Protein AF-A0A256ZPX6-F1 (afdb_monomer)

Radius of gyration: 13.84 Å; Cα contacts (8 Å, |Δi|>4): 263; chains: 1; bounding box: 34×43×26 Å

pLDDT: mean 91.49, std 14.19, range [44.59, 98.75]

Sequence (119 aa):
MKICVTAVAGSLDAQVDPRFGRCQYFVIVDPETMRFEAIPNVSASALSGAGIQAAQMVVDKGVDVVITGQVGPNSYQVLSSAGIKIVTGAFGTVREAVEAYKQQQLEEVKRRLKELREG

Nearest PDB structures (foldseek):
  2wfb-assembly1_A  TM=9.747E-01  e=1.517E-12  Megalodesulfovibrio gigas
  1rdu-assembly1_A  TM=8.323E-01  e=8.247E-11  Thermotoga maritima
  2yx6-assembly3_D-3  TM=8.385E-01  e=3.464E-09  Pyrococcus horikoshii OT3
  2yx6-assembly1_A-2  TM=8.428E-01  e=5.903E-08  Pyrococcus horikoshii OT3
  1eo1-assembly1_A  TM=8.311E-01  e=1.655E-07  Methanothermobacter thermautotrophicus

Structure (mmCIF, N/CA/C/O backbone):
data_AF-A0A256ZPX6-F1
#
_entry.id   AF-A0A256ZPX6-F1
#
loop_
_atom_site.group_PDB
_atom_site.id
_atom_site.type_symbol
_atom_site.label_atom_id
_atom_site.label_alt_id
_atom_site.label_comp_id
_atom_site.label_asym_id
_atom_site.label_entity_id
_atom_site.label_seq_id
_atom_site.pdbx_PDB_ins_code
_atom_site.Cartn_x
_atom_site.Cartn_y
_atom_site.Cartn_z
_atom_site.occupancy
_atom_site.B_iso_or_equiv
_atom_site.auth_seq_id
_atom_site.auth_comp_id
_atom_site.auth_asym_id
_atom_site.auth_atom_id
_atom_site.pdbx_PDB_model_num
ATOM 1 N N . MET A 1 1 ? -14.793 0.584 -1.465 1.00 93.06 1 MET A N 1
ATOM 2 C CA . MET A 1 1 ? -13.431 1.088 -1.191 1.00 93.06 1 MET A CA 1
ATOM 3 C C . MET A 1 1 ? -12.461 -0.083 -1.242 1.00 93.06 1 MET A C 1
ATOM 5 O O . MET A 1 1 ? -12.825 -1.151 -0.767 1.00 93.06 1 MET A O 1
ATOM 9 N N . LYS A 1 2 ? -11.264 0.097 -1.798 1.00 97.81 2 LYS A N 1
ATOM 10 C CA . LYS A 1 2 ? -10.189 -0.900 -1.865 1.00 97.81 2 LYS A CA 1
ATOM 11 C C . LYS A 1 2 ? -8.923 -0.357 -1.211 1.00 97.81 2 LYS A C 1
ATOM 13 O O . LYS A 1 2 ? -8.429 0.701 -1.604 1.00 97.81 2 LYS A O 1
ATOM 18 N N . ILE A 1 3 ? -8.388 -1.102 -0.248 1.00 98.50 3 ILE A N 1
ATOM 19 C CA . ILE A 1 3 ? -7.140 -0.772 0.446 1.00 98.50 3 ILE A CA 1
ATOM 20 C C . ILE A 1 3 ? -6.057 -1.747 0.003 1.00 98.50 3 ILE A C 1
ATOM 22 O O . ILE A 1 3 ? -6.205 -2.948 0.177 1.00 98.50 3 ILE A O 1
ATOM 26 N N . CYS A 1 4 ? -4.957 -1.244 -0.540 1.00 98.69 4 CYS A N 1
ATOM 27 C CA . CYS A 1 4 ? -3.771 -2.031 -0.842 1.00 98.69 4 CYS A CA 1
ATOM 28 C C . CYS A 1 4 ? -2.763 -1.919 0.299 1.00 98.69 4 CYS A C 1
ATOM 30 O O . CYS A 1 4 ? -2.336 -0.816 0.634 1.00 98.69 4 CYS A O 1
ATOM 32 N N . VAL A 1 5 ? -2.320 -3.052 0.836 1.00 98.75 5 VAL A N 1
ATOM 33 C CA . VAL A 1 5 ? -1.258 -3.114 1.843 1.00 98.75 5 VAL A CA 1
ATOM 34 C C . VAL A 1 5 ? -0.045 -3.837 1.271 1.00 98.75 5 VAL A C 1
ATOM 36 O O . VAL A 1 5 ? -0.174 -4.892 0.646 1.00 98.75 5 VAL A O 1
ATOM 39 N N . THR A 1 6 ? 1.145 -3.269 1.454 1.00 98.75 6 THR A N 1
ATOM 40 C CA . THR A 1 6 ? 2.400 -3.946 1.104 1.00 98.75 6 THR A CA 1
ATOM 41 C C . THR A 1 6 ? 2.667 -5.063 2.098 1.00 98.75 6 THR A C 1
ATOM 43 O O . THR A 1 6 ? 2.574 -4.847 3.300 1.00 98.75 6 THR A O 1
ATOM 46 N N . ALA A 1 7 ? 3.027 -6.254 1.629 1.00 98.62 7 ALA A N 1
ATOM 47 C CA . ALA A 1 7 ? 3.204 -7.411 2.500 1.00 98.62 7 ALA A CA 1
ATOM 48 C C . ALA A 1 7 ? 4.401 -8.272 2.097 1.00 98.62 7 ALA A C 1
ATOM 50 O O . ALA A 1 7 ? 4.802 -8.326 0.929 1.00 98.62 7 ALA A O 1
ATOM 51 N N . VAL A 1 8 ? 4.956 -8.978 3.080 1.00 98.31 8 VAL A N 1
ATOM 52 C CA . VAL A 1 8 ? 6.025 -9.964 2.856 1.00 98.31 8 VAL A CA 1
ATOM 53 C C . VAL A 1 8 ? 5.494 -11.303 2.330 1.00 98.31 8 VAL A C 1
ATOM 55 O O . VAL A 1 8 ? 6.262 -12.087 1.787 1.00 98.31 8 VAL A O 1
ATOM 58 N N . ALA A 1 9 ? 4.190 -11.562 2.464 1.00 98.38 9 ALA A N 1
ATOM 59 C CA . ALA A 1 9 ? 3.505 -12.754 1.968 1.00 98.38 9 ALA A CA 1
ATOM 60 C C . ALA A 1 9 ? 2.047 -12.432 1.592 1.00 98.38 9 ALA A C 1
ATOM 62 O O . ALA A 1 9 ? 1.499 -11.412 2.002 1.00 98.38 9 ALA A O 1
ATOM 63 N N . GLY A 1 10 ? 1.411 -13.305 0.809 1.00 98.00 10 GLY A N 1
ATOM 64 C CA . GLY A 1 10 ? 0.053 -13.114 0.295 1.00 98.00 10 GLY A CA 1
ATOM 65 C C . GLY A 1 10 ? -1.068 -13.484 1.272 1.00 98.00 10 GLY A C 1
ATOM 66 O O . GLY A 1 10 ? -1.922 -14.294 0.922 1.00 98.00 10 GLY A O 1
ATOM 67 N N . SER A 1 11 ? -1.071 -12.937 2.491 1.00 98.25 11 SER A N 1
ATOM 68 C CA . SER A 1 11 ? -2.128 -13.189 3.484 1.00 98.25 11 SER A CA 1
ATOM 69 C C . SER A 1 11 ? -2.426 -11.966 4.355 1.00 98.25 11 SER A C 1
ATOM 71 O O . SER A 1 11 ? -1.627 -11.036 4.436 1.00 98.25 11 SER A O 1
ATOM 73 N N . LEU A 1 12 ? -3.577 -11.977 5.035 1.00 98.19 12 LEU A N 1
ATOM 74 C CA . LEU A 1 12 ? -3.950 -10.928 5.994 1.00 98.19 12 LEU A CA 1
ATOM 75 C C . LEU A 1 12 ? -3.079 -10.923 7.259 1.00 98.19 12 LEU A C 1
ATOM 77 O O . LEU A 1 12 ? -2.932 -9.883 7.893 1.00 98.19 12 LEU A O 1
ATOM 81 N N . ASP A 1 13 ? -2.492 -12.066 7.606 1.00 98.38 13 ASP A N 1
ATOM 82 C CA . ASP A 1 13 ? -1.633 -12.219 8.787 1.00 98.38 13 ASP A CA 1
ATOM 83 C C . ASP A 1 13 ? -0.147 -12.003 8.442 1.00 98.38 13 ASP A C 1
ATOM 85 O O . ASP A 1 13 ? 0.729 -12.062 9.307 1.00 98.38 13 ASP A O 1
ATOM 89 N N . ALA A 1 14 ? 0.159 -11.748 7.165 1.00 98.50 14 ALA A N 1
ATOM 90 C CA . ALA A 1 14 ? 1.496 -11.393 6.727 1.00 98.50 14 ALA A CA 1
ATOM 91 C C . ALA A 1 14 ? 1.893 -10.024 7.281 1.00 98.50 14 ALA A C 1
ATOM 93 O O . ALA A 1 14 ? 1.080 -9.101 7.349 1.00 98.50 14 ALA A O 1
ATOM 94 N N . GLN A 1 15 ? 3.171 -9.889 7.627 1.00 98.62 15 GLN A N 1
ATOM 95 C CA . GLN A 1 15 ? 3.730 -8.612 8.055 1.00 98.62 15 GLN A CA 1
ATOM 96 C C . GLN A 1 15 ? 3.742 -7.605 6.902 1.00 98.62 15 GLN A C 1
ATOM 98 O O . GLN A 1 15 ? 4.013 -7.967 5.748 1.00 98.62 15 GLN A O 1
ATOM 103 N N . VAL A 1 16 ? 3.498 -6.338 7.235 1.00 98.62 16 VAL A N 1
ATOM 104 C CA . VAL A 1 16 ? 3.633 -5.215 6.309 1.00 98.62 16 VAL A CA 1
ATOM 105 C C . VAL A 1 16 ? 5.078 -5.149 5.808 1.00 98.62 16 VAL A C 1
ATOM 107 O O . VAL A 1 16 ? 6.018 -5.129 6.604 1.00 98.62 16 VAL A O 1
ATOM 110 N N . ASP A 1 17 ? 5.279 -5.108 4.487 1.00 98.19 17 ASP A N 1
ATOM 111 C CA . ASP A 1 17 ? 6.620 -4.873 3.936 1.00 98.19 17 ASP A CA 1
ATOM 112 C C . ASP A 1 17 ? 6.928 -3.370 4.009 1.00 98.19 17 ASP A C 1
ATOM 114 O O . ASP A 1 17 ? 6.132 -2.556 3.520 1.00 98.19 17 ASP A O 1
ATOM 118 N N . PRO A 1 18 ? 8.084 -2.970 4.567 1.00 96.81 18 PRO A N 1
ATOM 119 C CA . PRO A 1 18 ? 8.431 -1.564 4.692 1.00 96.81 18 PRO A CA 1
ATOM 120 C C . PRO A 1 18 ? 8.674 -0.860 3.350 1.00 96.81 18 PRO A C 1
ATOM 122 O O . PRO A 1 18 ? 8.748 0.366 3.320 1.00 96.81 18 PRO A O 1
ATOM 125 N N . ARG A 1 19 ? 8.827 -1.584 2.235 1.00 97.00 19 ARG A N 1
ATOM 126 C CA . ARG A 1 19 ? 9.209 -1.015 0.935 1.00 97.00 19 ARG A CA 1
ATOM 127 C C . ARG A 1 19 ? 8.066 -1.148 -0.060 1.00 97.00 19 ARG A C 1
ATOM 129 O O . ARG A 1 19 ? 7.833 -2.232 -0.572 1.00 97.00 19 ARG A O 1
ATOM 136 N N . PHE A 1 20 ? 7.442 -0.040 -0.459 1.00 98.00 20 PHE A N 1
ATOM 137 C CA . PHE A 1 20 ? 6.371 -0.088 -1.463 1.00 98.00 20 PHE A CA 1
ATOM 138 C C . PHE A 1 20 ? 6.804 -0.699 -2.805 1.00 98.00 20 PHE A C 1
ATOM 140 O O . PHE A 1 20 ? 6.281 -1.719 -3.235 1.00 98.00 20 PHE A O 1
ATOM 147 N N . GLY A 1 21 ? 7.795 -0.102 -3.472 1.00 96.69 21 GLY A N 1
ATOM 148 C CA . GLY A 1 21 ? 8.149 -0.501 -4.841 1.00 96.69 21 GLY A CA 1
ATOM 149 C C . GLY A 1 21 ? 8.787 -1.888 -4.960 1.00 96.69 21 GLY A C 1
ATOM 150 O O . GLY A 1 21 ? 8.909 -2.412 -6.062 1.00 96.69 21 GLY A O 1
ATOM 151 N N . ARG A 1 22 ? 9.229 -2.470 -3.842 1.00 96.75 22 ARG A N 1
ATOM 15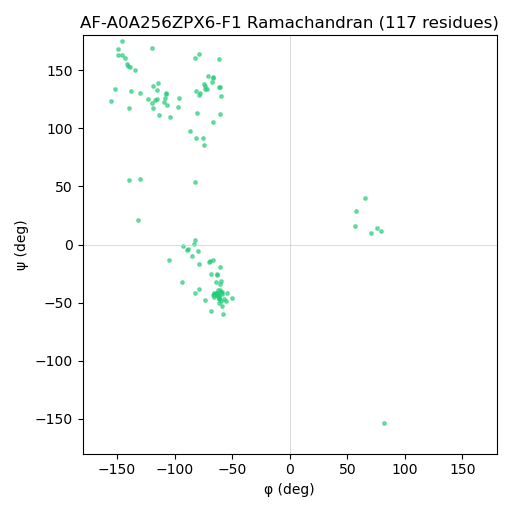2 C CA . ARG A 1 22 ? 9.934 -3.759 -3.792 1.00 96.75 22 ARG A CA 1
ATOM 153 C C . ARG A 1 22 ? 9.355 -4.703 -2.736 1.00 96.75 22 ARG A C 1
ATOM 155 O O . ARG A 1 22 ? 10.062 -5.610 -2.301 1.00 96.75 22 ARG A O 1
ATOM 162 N N . CYS A 1 23 ? 8.107 -4.491 -2.315 1.00 97.88 23 CYS A N 1
ATOM 163 C CA . CYS A 1 23 ? 7.422 -5.470 -1.481 1.00 97.88 23 CYS A CA 1
ATOM 164 C C . CYS A 1 23 ? 7.296 -6.787 -2.244 1.00 97.88 23 CYS A C 1
ATOM 166 O O . CYS A 1 23 ? 7.382 -6.801 -3.473 1.00 97.88 23 CYS A O 1
ATOM 168 N N . GLN A 1 24 ? 7.086 -7.886 -1.528 1.00 97.75 24 GLN A N 1
ATOM 169 C CA . GLN A 1 24 ? 6.869 -9.181 -2.171 1.00 97.75 24 GLN A CA 1
ATOM 170 C C . GLN A 1 24 ? 5.441 -9.311 -2.702 1.00 97.75 24 GLN A C 1
ATOM 172 O O . GLN A 1 24 ? 5.235 -9.846 -3.790 1.00 97.75 24 GLN A O 1
ATOM 177 N N . TYR A 1 25 ? 4.468 -8.793 -1.951 1.00 98.62 25 TYR A N 1
ATOM 178 C CA . TYR A 1 25 ? 3.052 -8.860 -2.281 1.00 98.62 25 TYR A CA 1
ATOM 179 C C . TYR A 1 25 ? 2.358 -7.517 -2.080 1.00 98.62 25 TYR A C 1
ATOM 181 O O . TYR A 1 25 ? 2.703 -6.728 -1.196 1.00 98.62 25 TYR A O 1
ATOM 189 N N . PHE A 1 26 ? 1.324 -7.308 -2.884 1.00 98.75 26 PHE A N 1
ATOM 190 C CA . PHE A 1 26 ? 0.267 -6.345 -2.631 1.00 98.75 26 PHE A CA 1
ATOM 191 C C . PHE A 1 26 ? -0.984 -7.113 -2.222 1.00 98.75 26 PHE A C 1
ATOM 193 O O . PHE A 1 26 ? -1.471 -7.954 -2.979 1.00 98.75 26 PHE A O 1
ATOM 200 N N . VAL A 1 27 ? -1.489 -6.848 -1.022 1.00 98.75 27 VAL A N 1
ATOM 201 C CA . VAL A 1 27 ? -2.729 -7.443 -0.523 1.00 98.75 27 VAL A CA 1
ATOM 202 C C . VAL A 1 27 ? -3.818 -6.383 -0.614 1.00 98.75 27 VAL A C 1
ATOM 204 O O . VAL A 1 27 ? -3.774 -5.386 0.104 1.00 98.75 27 VAL A O 1
ATOM 207 N N . ILE A 1 28 ? -4.763 -6.567 -1.535 1.00 98.75 28 ILE A N 1
ATOM 208 C CA . ILE A 1 28 ? -5.870 -5.635 -1.763 1.00 98.75 28 ILE A CA 1
ATOM 209 C C . ILE A 1 28 ? -7.082 -6.147 -0.999 1.00 98.75 28 ILE A C 1
ATOM 211 O O . ILE A 1 28 ? -7.568 -7.242 -1.270 1.00 98.75 28 ILE A O 1
ATOM 215 N N . VAL A 1 29 ? -7.554 -5.352 -0.047 1.00 98.62 29 VAL A N 1
ATOM 216 C CA . VAL A 1 29 ? -8.560 -5.717 0.946 1.00 98.62 29 VAL A CA 1
ATOM 217 C C . VAL A 1 29 ? -9.784 -4.819 0.799 1.00 98.62 29 VAL A C 1
ATOM 219 O O . VAL A 1 29 ? -9.670 -3.597 0.660 1.00 98.62 29 VAL A O 1
ATOM 222 N N . ASP A 1 30 ? -10.962 -5.431 0.867 1.00 97.69 30 ASP A N 1
ATOM 223 C CA . ASP A 1 30 ? -12.208 -4.742 1.183 1.00 97.69 30 ASP A CA 1
ATOM 224 C C . ASP A 1 30 ? -12.288 -4.551 2.713 1.00 97.69 30 ASP A C 1
ATOM 226 O O . ASP A 1 30 ? -12.407 -5.535 3.446 1.00 97.69 30 ASP A O 1
ATOM 230 N N . PRO A 1 31 ? -12.221 -3.312 3.227 1.00 95.62 31 PRO A N 1
ATOM 231 C CA . PRO A 1 31 ? -12.177 -3.042 4.663 1.00 95.62 31 PRO A CA 1
ATOM 232 C C . PRO A 1 31 ? -13.495 -3.329 5.397 1.00 95.62 31 PRO A C 1
ATOM 234 O O . PRO A 1 31 ? -13.502 -3.392 6.630 1.00 95.62 31 PRO A O 1
ATOM 237 N N . GLU A 1 32 ? -14.614 -3.480 4.688 1.00 95.12 32 GLU A N 1
ATOM 238 C CA . GLU A 1 32 ? -15.904 -3.814 5.298 1.00 95.12 32 GLU A CA 1
ATOM 239 C C . GLU A 1 32 ? -16.020 -5.319 5.535 1.00 95.12 32 GLU A C 1
ATOM 241 O O . GLU A 1 32 ? -16.461 -5.748 6.600 1.00 95.12 32 GLU A O 1
ATOM 246 N N . THR A 1 33 ? -15.575 -6.120 4.564 1.00 96.94 33 THR A N 1
ATOM 247 C CA . THR A 1 33 ? -15.754 -7.581 4.576 1.00 96.94 33 THR A CA 1
ATOM 248 C C . THR A 1 33 ? -14.488 -8.368 4.909 1.00 96.94 33 THR A C 1
ATOM 250 O O . THR A 1 33 ? -14.565 -9.570 5.154 1.00 96.94 33 THR A O 1
ATOM 253 N N . MET A 1 34 ? -13.320 -7.720 4.891 1.00 95.88 34 MET A N 1
ATOM 254 C CA . MET A 1 34 ? -11.989 -8.339 4.964 1.00 95.88 34 MET A CA 1
ATOM 255 C C . MET A 1 34 ? -11.715 -9.376 3.863 1.00 95.88 34 MET A C 1
ATOM 257 O O . MET A 1 34 ? -10.762 -10.151 3.959 1.00 95.88 34 MET A O 1
ATOM 261 N N . ARG A 1 35 ? -12.514 -9.394 2.788 1.00 97.88 35 ARG A N 1
ATOM 262 C CA . ARG A 1 35 ? -12.189 -10.161 1.581 1.00 97.88 35 ARG A CA 1
ATOM 263 C C . ARG A 1 35 ? -10.971 -9.537 0.918 1.00 97.88 35 ARG A C 1
ATOM 265 O O . ARG A 1 35 ? -10.868 -8.313 0.853 1.00 97.88 35 ARG A O 1
ATOM 272 N N . PHE A 1 36 ? -10.065 -10.371 0.422 1.00 98.62 36 PHE A N 1
ATOM 273 C CA . PHE A 1 36 ? -8.820 -9.891 -0.156 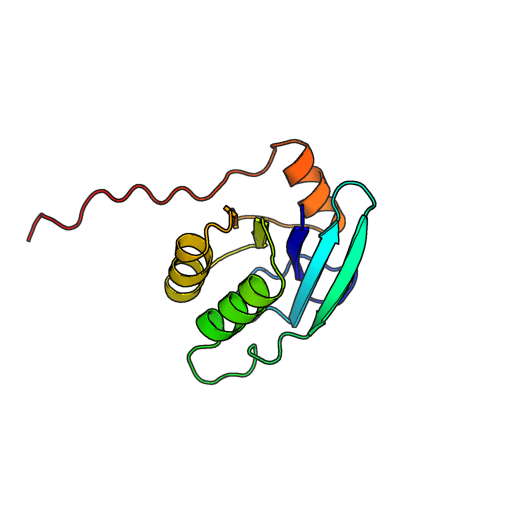1.00 98.62 36 PHE A CA 1
ATOM 274 C C . PHE A 1 36 ? -8.396 -10.671 -1.398 1.00 98.62 36 PHE A C 1
ATOM 276 O O . PHE A 1 36 ? -8.730 -11.844 -1.559 1.00 98.62 36 PHE A O 1
ATOM 283 N N . GLU A 1 37 ? -7.615 -10.008 -2.245 1.00 98.44 37 GLU A N 1
ATOM 284 C CA . GLU A 1 37 ? -6.767 -10.635 -3.257 1.00 98.44 37 GLU A CA 1
ATOM 285 C C . GLU A 1 37 ? -5.297 -10.361 -2.913 1.00 98.44 37 GLU A C 1
ATOM 287 O O . GLU A 1 37 ? -4.938 -9.262 -2.487 1.00 98.44 37 GLU A O 1
ATOM 292 N N . ALA A 1 38 ? -4.438 -11.365 -3.082 1.00 98.44 38 ALA A N 1
ATOM 293 C CA . ALA A 1 38 ? -2.997 -11.216 -2.929 1.00 98.44 38 ALA A CA 1
ATOM 294 C C . ALA A 1 38 ? -2.327 -11.286 -4.301 1.00 98.44 38 ALA A C 1
ATOM 296 O O . ALA A 1 38 ? -2.514 -12.247 -5.046 1.00 98.44 38 ALA A O 1
ATOM 297 N N . ILE A 1 39 ? -1.531 -10.270 -4.623 1.00 98.31 39 ILE A N 1
ATOM 298 C CA . ILE A 1 39 ? -0.874 -10.122 -5.919 1.00 98.31 39 ILE A CA 1
ATOM 299 C C . ILE A 1 39 ? 0.642 -10.117 -5.696 1.00 98.31 39 ILE A C 1
ATOM 301 O O . ILE A 1 39 ? 1.146 -9.211 -5.025 1.00 98.31 39 ILE A O 1
ATOM 305 N N . PRO A 1 40 ? 1.393 -11.088 -6.246 1.00 97.94 40 PRO A N 1
ATOM 306 C CA . PRO A 1 40 ? 2.850 -11.044 -6.237 1.00 97.94 40 PRO A CA 1
ATOM 307 C C . PRO A 1 40 ? 3.369 -9.803 -6.974 1.00 97.94 40 PRO A C 1
ATOM 309 O O . PRO A 1 40 ? 2.927 -9.490 -8.082 1.00 97.94 40 PRO A O 1
ATOM 312 N N . ASN A 1 41 ? 4.347 -9.110 -6.396 1.00 97.50 41 ASN A N 1
ATOM 313 C CA . ASN A 1 41 ? 4.965 -7.957 -7.035 1.00 97.50 41 ASN A CA 1
ATOM 314 C C . ASN A 1 41 ? 6.035 -8.392 -8.047 1.00 97.50 41 ASN A C 1
ATOM 316 O O . ASN A 1 41 ? 7.223 -8.497 -7.732 1.00 97.50 41 ASN A O 1
ATOM 320 N N . VAL A 1 42 ? 5.624 -8.565 -9.301 1.00 95.25 42 VAL A N 1
ATOM 321 C CA . VAL A 1 42 ? 6.536 -8.879 -10.417 1.00 95.25 42 VAL A CA 1
ATOM 322 C C . VAL A 1 42 ? 7.597 -7.798 -10.670 1.00 95.25 42 VAL A C 1
ATOM 324 O O . VAL A 1 42 ? 8.630 -8.081 -11.268 1.00 95.25 42 VAL A O 1
ATOM 327 N N . SER A 1 43 ? 7.383 -6.567 -10.189 1.00 92.50 43 SER A N 1
ATOM 328 C CA . SER A 1 43 ? 8.322 -5.452 -10.363 1.00 92.50 43 SER A CA 1
ATOM 329 C C . SER A 1 43 ? 9.436 -5.408 -9.310 1.00 92.50 43 SER A C 1
ATOM 331 O O . SER A 1 43 ? 10.404 -4.662 -9.474 1.00 92.50 43 SER A O 1
ATOM 333 N N . ALA A 1 44 ? 9.353 -6.224 -8.250 1.00 91.69 44 ALA A N 1
ATOM 334 C CA . ALA A 1 44 ? 10.286 -6.179 -7.121 1.00 91.69 44 ALA A CA 1
ATOM 335 C C . ALA A 1 44 ? 11.750 -6.434 -7.525 1.00 91.69 44 ALA A C 1
ATOM 337 O O . ALA A 1 44 ? 12.672 -5.870 -6.923 1.00 91.69 44 ALA A O 1
ATOM 338 N N . SER A 1 45 ? 11.961 -7.250 -8.563 1.00 91.25 45 SER A N 1
ATOM 339 C CA . SER A 1 45 ? 13.271 -7.611 -9.115 1.00 91.25 45 SER A CA 1
ATOM 340 C C . SER A 1 45 ? 13.780 -6.647 -10.191 1.00 91.25 45 SER A C 1
ATOM 342 O O . SER A 1 45 ? 14.911 -6.800 -10.651 1.00 91.25 45 SER A O 1
ATOM 344 N N . ALA A 1 46 ? 13.000 -5.634 -10.586 1.00 92.00 46 ALA A N 1
ATOM 345 C CA . ALA A 1 46 ? 13.418 -4.710 -11.630 1.00 92.00 46 ALA A CA 1
ATOM 346 C C . ALA A 1 46 ? 14.700 -3.953 -11.225 1.00 92.00 46 ALA A C 1
ATOM 348 O O . ALA A 1 46 ? 14.838 -3.455 -10.096 1.00 92.00 46 ALA A O 1
ATOM 349 N N . LEU A 1 47 ? 15.638 -3.849 -12.173 1.00 89.56 47 LEU A N 1
ATOM 350 C CA . LEU A 1 47 ? 16.896 -3.112 -12.000 1.00 89.56 47 LEU A CA 1
ATOM 351 C C .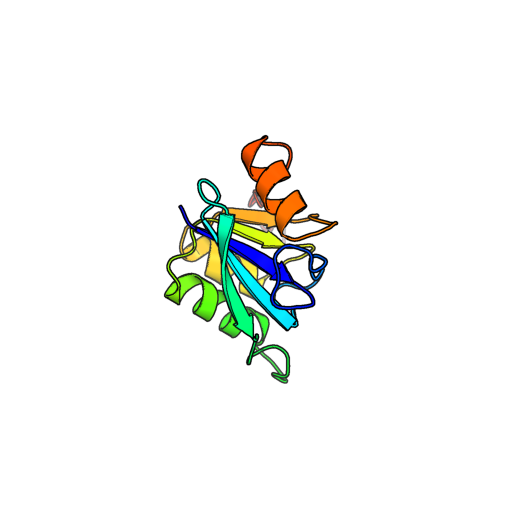 LEU A 1 47 ? 16.632 -1.622 -11.750 1.00 89.56 47 LEU A C 1
ATOM 353 O O . LEU A 1 47 ? 17.263 -1.011 -10.893 1.00 89.56 47 LEU A O 1
ATOM 357 N N . SER A 1 48 ? 15.644 -1.059 -12.448 1.00 92.50 48 SER A N 1
ATOM 358 C CA . SER A 1 48 ? 15.180 0.317 -12.285 1.00 92.50 48 SER A CA 1
ATOM 359 C C . SER A 1 48 ? 13.664 0.399 -12.461 1.00 92.50 48 SER A C 1
ATOM 361 O O . SER A 1 48 ? 13.035 -0.504 -13.009 1.00 92.50 48 SER A O 1
ATOM 363 N N . GLY A 1 49 ? 13.056 1.473 -11.958 1.00 93.25 49 GLY A N 1
ATOM 364 C CA . GLY A 1 49 ? 11.630 1.744 -12.158 1.00 93.25 49 GLY A CA 1
ATOM 365 C C . GLY A 1 49 ? 10.664 0.818 -11.408 1.00 93.25 49 GLY A C 1
ATOM 366 O O . GLY A 1 49 ? 9.464 0.913 -11.650 1.00 93.25 49 GLY A O 1
ATOM 367 N N . ALA A 1 50 ? 11.141 -0.031 -10.486 1.00 95.56 50 ALA A N 1
ATOM 368 C CA . ALA A 1 50 ? 10.300 -0.933 -9.686 1.00 95.56 50 ALA A CA 1
ATOM 369 C C . ALA A 1 50 ? 9.126 -0.187 -9.026 1.00 95.56 50 ALA A C 1
ATOM 371 O O . ALA A 1 50 ? 7.972 -0.569 -9.159 1.00 95.56 50 ALA A O 1
ATOM 372 N N . GLY A 1 51 ? 9.407 0.968 -8.414 1.00 96.50 51 GLY A N 1
ATOM 373 C CA . GLY A 1 51 ? 8.382 1.785 -7.770 1.00 96.50 51 GLY A CA 1
ATOM 374 C C . GLY A 1 51 ? 7.316 2.361 -8.709 1.00 96.50 51 GLY A C 1
ATOM 375 O O . GLY A 1 51 ? 6.178 2.519 -8.273 1.00 96.50 51 GLY A O 1
ATOM 376 N N . ILE A 1 52 ? 7.664 2.672 -9.961 1.00 97.62 52 ILE A N 1
ATOM 377 C CA . ILE A 1 52 ? 6.712 3.194 -10.957 1.00 97.62 52 ILE A CA 1
ATOM 378 C C . ILE A 1 52 ? 5.796 2.062 -11.420 1.00 97.62 52 ILE A C 1
ATOM 380 O O . ILE A 1 52 ? 4.581 2.215 -11.408 1.00 97.62 52 ILE A O 1
ATOM 384 N N . GLN A 1 53 ? 6.377 0.911 -11.762 1.00 97.88 53 GLN A N 1
ATOM 385 C CA . GLN A 1 53 ? 5.627 -0.264 -12.213 1.00 97.88 53 GLN A CA 1
ATOM 386 C C . GLN A 1 53 ? 4.695 -0.799 -11.116 1.00 97.88 53 GLN A C 1
ATOM 388 O O . GLN A 1 53 ? 3.526 -1.067 -11.379 1.00 97.88 53 GLN A O 1
ATOM 393 N N . ALA A 1 54 ? 5.182 -0.875 -9.874 1.00 98.19 54 ALA A N 1
ATOM 394 C CA . ALA A 1 54 ? 4.374 -1.190 -8.701 1.00 98.19 54 ALA A CA 1
ATOM 395 C C . ALA A 1 54 ? 3.179 -0.237 -8.541 1.00 98.19 54 ALA A C 1
ATOM 397 O O . ALA A 1 54 ? 2.051 -0.685 -8.356 1.00 98.19 54 ALA A O 1
ATOM 398 N N . ALA A 1 55 ? 3.419 1.075 -8.634 1.00 98.31 55 ALA A N 1
ATOM 399 C CA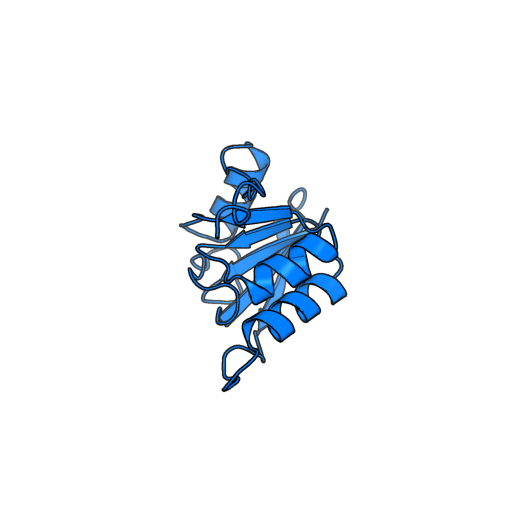 . ALA A 1 55 ? 2.362 2.073 -8.514 1.00 98.31 55 ALA A CA 1
ATOM 400 C C . ALA A 1 55 ? 1.330 1.952 -9.641 1.00 98.31 55 ALA A C 1
ATOM 402 O O . ALA A 1 55 ? 0.137 2.010 -9.362 1.00 98.31 55 ALA A O 1
ATOM 403 N N . GLN A 1 56 ? 1.770 1.716 -10.879 1.00 98.12 56 GLN A N 1
ATOM 404 C CA . GLN A 1 56 ? 0.862 1.530 -12.009 1.00 98.12 56 GLN A CA 1
ATOM 405 C C . GLN A 1 56 ? -0.044 0.311 -11.811 1.00 98.12 56 GLN A C 1
ATOM 407 O O . GLN A 1 56 ? -1.250 0.421 -11.983 1.00 98.12 56 GLN A O 1
ATOM 412 N N . MET A 1 57 ? 0.502 -0.817 -11.349 1.00 97.81 57 MET A N 1
ATOM 413 C CA . MET A 1 57 ? -0.299 -2.010 -11.055 1.00 97.81 57 MET A CA 1
ATOM 414 C C . MET A 1 57 ? -1.388 -1.723 -10.009 1.00 97.81 57 MET A C 1
ATOM 416 O O . MET A 1 57 ? -2.538 -2.129 -10.173 1.00 97.81 57 MET A O 1
ATOM 420 N N . VAL A 1 58 ? -1.046 -0.978 -8.953 1.00 98.31 58 VAL A N 1
ATOM 421 C CA . VAL A 1 58 ? -2.006 -0.560 -7.919 1.00 98.31 58 VAL A CA 1
ATOM 422 C C . VAL A 1 58 ? -3.103 0.344 -8.500 1.00 98.31 58 VAL A C 1
ATOM 424 O O . VAL A 1 58 ? -4.277 0.159 -8.174 1.00 98.31 58 VAL A O 1
ATOM 427 N N . VAL A 1 59 ? -2.744 1.282 -9.384 1.00 98.31 59 VAL A N 1
ATOM 428 C CA . VAL A 1 59 ? -3.700 2.143 -10.104 1.00 98.31 59 VAL A CA 1
ATOM 429 C C . VAL A 1 59 ? -4.636 1.308 -10.978 1.00 98.31 59 VAL A C 1
ATOM 431 O O . VAL A 1 59 ? -5.853 1.465 -10.891 1.00 98.31 59 VAL A O 1
ATOM 434 N N . ASP A 1 60 ? -4.095 0.365 -11.748 1.00 97.81 60 ASP A N 1
ATOM 435 C CA . ASP A 1 60 ? -4.865 -0.496 -12.654 1.00 97.81 60 ASP A CA 1
ATOM 436 C C . ASP A 1 60 ? -5.861 -1.396 -11.896 1.00 97.81 60 ASP A C 1
ATOM 438 O O . ASP A 1 60 ? -6.899 -1.791 -12.430 1.00 97.81 60 ASP A O 1
ATOM 442 N N . LYS A 1 61 ? -5.588 -1.692 -10.618 1.00 97.88 61 LYS A N 1
ATOM 443 C CA . LYS A 1 61 ? -6.493 -2.432 -9.722 1.00 97.88 61 LYS A CA 1
ATOM 444 C C . LYS A 1 61 ? -7.628 -1.584 -9.132 1.00 97.88 61 LYS A C 1
ATOM 446 O O . LYS A 1 61 ? -8.522 -2.137 -8.472 1.00 97.88 61 LYS A O 1
ATOM 451 N N . GLY A 1 62 ? -7.630 -0.275 -9.385 1.00 97.31 62 GLY A N 1
ATOM 452 C CA . GLY A 1 62 ? -8.634 0.666 -8.887 1.00 97.31 62 GLY A CA 1
ATOM 453 C C . GLY A 1 62 ? -8.602 0.797 -7.366 1.00 97.31 62 GLY A C 1
ATOM 454 O O . GLY A 1 62 ? -9.649 0.770 -6.726 1.00 97.31 62 GLY A O 1
ATOM 455 N N . VAL A 1 63 ? -7.402 0.819 -6.786 1.00 98.38 63 VAL A N 1
ATOM 456 C CA . VAL A 1 63 ? -7.184 0.980 -5.343 1.00 98.38 63 VAL A CA 1
ATOM 457 C C . VAL A 1 63 ? -7.440 2.429 -4.928 1.00 9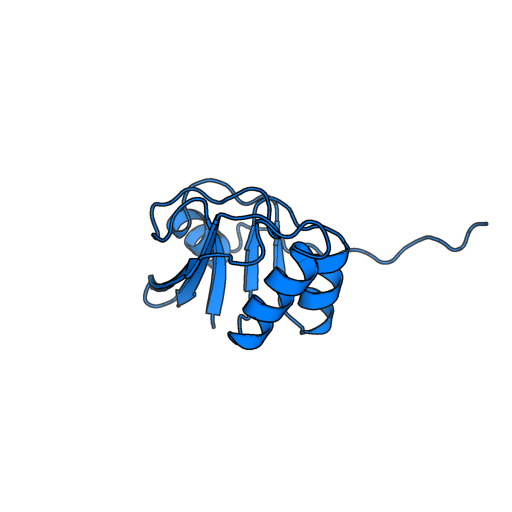8.38 63 VAL A C 1
ATOM 459 O O . VAL A 1 63 ? -6.987 3.347 -5.599 1.00 98.38 63 VAL A O 1
ATOM 462 N N . ASP A 1 64 ? -8.103 2.632 -3.788 1.00 98.31 64 ASP A N 1
ATOM 463 C CA . ASP A 1 64 ? -8.387 3.967 -3.243 1.00 98.31 64 ASP A CA 1
ATOM 464 C C . ASP A 1 64 ? -7.314 4.431 -2.242 1.00 98.31 64 ASP A C 1
ATOM 466 O O . ASP A 1 64 ? -7.036 5.625 -2.105 1.00 98.31 64 ASP A O 1
ATOM 470 N N . VAL A 1 65 ? -6.725 3.481 -1.507 1.00 98.31 65 VAL A N 1
ATOM 471 C CA . VAL A 1 65 ? -5.776 3.735 -0.414 1.00 98.31 65 VAL A CA 1
ATOM 472 C C . VAL A 1 65 ? -4.616 2.751 -0.491 1.00 98.31 65 VAL A C 1
ATOM 474 O O . VAL A 1 65 ? -4.833 1.546 -0.575 1.00 98.31 65 VAL A O 1
ATOM 477 N N . VAL A 1 66 ? -3.388 3.248 -0.388 1.00 98.56 66 VAL A N 1
ATOM 478 C CA . VAL A 1 66 ? -2.183 2.439 -0.175 1.00 98.56 66 VAL A CA 1
ATOM 479 C C . VAL A 1 66 ? -1.692 2.625 1.251 1.00 98.56 66 VAL A C 1
ATOM 481 O O . VAL A 1 66 ? -1.477 3.755 1.685 1.00 98.56 66 VAL A O 1
ATOM 484 N N . ILE A 1 67 ? -1.451 1.515 1.944 1.00 98.31 67 ILE A N 1
ATOM 485 C CA . ILE A 1 67 ? -0.814 1.465 3.258 1.00 98.31 67 ILE A CA 1
ATOM 486 C C . ILE A 1 67 ? 0.522 0.727 3.123 1.00 98.31 67 ILE A C 1
ATOM 488 O O . ILE A 1 67 ? 0.584 -0.390 2.611 1.00 98.31 67 ILE A O 1
ATOM 492 N N . THR A 1 68 ? 1.608 1.361 3.553 1.00 97.94 68 THR A N 1
ATOM 493 C CA . THR A 1 68 ? 2.971 0.814 3.457 1.00 97.94 68 THR A CA 1
ATOM 494 C C . THR A 1 68 ? 3.839 1.314 4.610 1.00 97.94 68 THR A C 1
ATOM 496 O O . THR A 1 68 ? 3.471 2.256 5.311 1.00 97.94 68 THR A O 1
ATOM 499 N N . GLY A 1 69 ? 5.024 0.734 4.807 1.00 94.75 69 GLY A N 1
ATOM 500 C CA . GLY A 1 69 ? 6.025 1.352 5.679 1.00 94.75 69 GLY A CA 1
ATOM 501 C C . GLY A 1 69 ? 6.564 2.645 5.066 1.00 94.75 69 GLY A C 1
ATOM 502 O O . GLY A 1 69 ? 6.447 3.715 5.656 1.00 94.75 69 GLY A O 1
ATOM 503 N N . GLN A 1 70 ? 7.119 2.576 3.856 1.00 94.81 70 GLN A N 1
ATOM 504 C CA . GLN A 1 70 ? 7.695 3.720 3.149 1.00 94.81 70 GLN A CA 1
ATOM 505 C C . GLN A 1 70 ? 7.347 3.703 1.658 1.00 94.81 70 GLN A C 1
ATOM 507 O O . GLN A 1 70 ? 7.148 2.649 1.041 1.00 94.81 70 GLN A O 1
ATOM 512 N N . VAL A 1 71 ? 7.319 4.898 1.067 1.00 95.38 71 VAL A N 1
ATOM 513 C CA . VAL A 1 71 ? 7.082 5.127 -0.360 1.00 95.38 71 VAL A CA 1
ATOM 514 C C . VAL A 1 71 ? 8.160 6.060 -0.918 1.00 95.38 71 VAL A C 1
ATOM 516 O O . VAL A 1 71 ? 8.463 7.099 -0.338 1.00 95.38 71 VAL A O 1
ATOM 519 N N . GLY A 1 72 ? 8.773 5.673 -2.038 1.00 93.94 72 GLY A N 1
ATOM 520 C CA . GLY A 1 72 ? 9.757 6.510 -2.732 1.00 93.94 72 GLY A CA 1
ATOM 521 C C . GLY A 1 72 ? 9.095 7.606 -3.582 1.00 93.94 72 GLY A C 1
ATOM 522 O O . GLY A 1 72 ? 7.914 7.484 -3.915 1.00 93.94 72 GLY A O 1
ATOM 523 N N . PRO A 1 73 ? 9.847 8.641 -4.007 1.00 94.81 73 PRO A N 1
ATOM 524 C CA . PRO A 1 73 ? 9.297 9.808 -4.707 1.00 94.81 73 PRO A CA 1
ATOM 525 C C . PRO A 1 73 ? 8.569 9.451 -6.010 1.00 94.81 73 PRO A C 1
ATOM 527 O O . PRO A 1 73 ? 7.482 9.962 -6.261 1.00 94.81 73 PRO A O 1
ATOM 530 N N . ASN A 1 74 ? 9.114 8.519 -6.797 1.00 94.94 74 ASN A N 1
ATOM 531 C CA . ASN A 1 74 ? 8.503 8.106 -8.064 1.00 94.94 74 ASN A CA 1
ATOM 532 C C . ASN A 1 74 ? 7.152 7.402 -7.853 1.00 94.94 74 ASN A C 1
ATOM 534 O O . ASN A 1 74 ? 6.180 7.709 -8.535 1.00 94.94 74 ASN A O 1
ATOM 538 N N . SER A 1 75 ? 7.077 6.478 -6.888 1.00 96.75 75 SER A N 1
ATOM 539 C CA . SER A 1 75 ? 5.826 5.793 -6.537 1.00 96.75 75 SER A CA 1
ATOM 540 C C . SER A 1 75 ? 4.797 6.767 -5.980 1.00 96.75 75 SER A C 1
ATOM 542 O O . SER A 1 75 ? 3.636 6.716 -6.370 1.00 96.75 75 SER A O 1
ATOM 544 N N . TYR A 1 76 ? 5.232 7.675 -5.101 1.00 97.06 76 TYR A N 1
ATOM 545 C CA . TYR A 1 76 ? 4.370 8.704 -4.531 1.00 97.06 76 TYR A CA 1
ATOM 546 C C . TYR A 1 76 ? 3.737 9.565 -5.622 1.00 97.06 76 TYR A C 1
ATOM 548 O O . TYR A 1 76 ? 2.531 9.779 -5.600 1.00 97.06 76 TYR A O 1
ATOM 556 N N . GLN A 1 77 ? 4.534 10.025 -6.592 1.00 97.12 77 GLN A N 1
ATOM 557 C CA . GLN A 1 77 ? 4.042 10.855 -7.687 1.00 97.12 77 GLN A CA 1
ATOM 558 C C . GLN A 1 77 ? 2.961 10.135 -8.501 1.00 97.12 77 GLN A C 1
ATOM 560 O O . GLN A 1 77 ? 1.898 10.707 -8.709 1.00 97.12 77 GLN A O 1
ATOM 565 N N . VAL A 1 78 ? 3.192 8.882 -8.906 1.00 98.00 78 VAL A N 1
ATOM 566 C CA . VAL A 1 78 ? 2.210 8.103 -9.685 1.00 98.00 78 VAL A CA 1
ATOM 567 C C . VAL A 1 78 ? 0.914 7.892 -8.898 1.00 98.00 78 VAL A C 1
ATOM 569 O O . VAL A 1 78 ? -0.164 8.197 -9.403 1.00 98.00 78 VAL A O 1
ATOM 572 N N . LEU A 1 79 ? 1.013 7.425 -7.649 1.00 98.19 79 LEU A N 1
ATOM 573 C CA . LEU A 1 79 ? -0.149 7.172 -6.791 1.00 98.19 79 LEU A CA 1
ATOM 574 C C . LEU A 1 79 ? -0.940 8.461 -6.519 1.00 98.19 79 LEU A C 1
ATOM 576 O O . LEU A 1 79 ? -2.161 8.488 -6.658 1.00 98.19 79 LEU A O 1
ATOM 580 N N . SER A 1 80 ? -0.242 9.548 -6.183 1.00 96.56 80 SER A N 1
ATOM 581 C CA . SER A 1 80 ? -0.862 10.838 -5.880 1.00 96.56 80 SER A CA 1
ATOM 582 C C . SER A 1 80 ? -1.538 11.448 -7.108 1.00 96.56 80 SER A C 1
ATOM 584 O O . SER A 1 80 ? -2.664 11.930 -7.003 1.00 96.56 80 SER A O 1
ATOM 586 N N . SER A 1 81 ? -0.905 11.379 -8.286 1.00 97.19 81 SER A N 1
ATOM 587 C CA . SER A 1 81 ? -1.507 11.841 -9.544 1.00 97.19 81 SER A CA 1
ATOM 588 C C . SER A 1 81 ? -2.752 11.044 -9.938 1.00 97.19 81 SER A C 1
ATOM 590 O O . SER A 1 81 ? -3.626 11.593 -10.603 1.00 97.19 81 SER A O 1
ATOM 592 N N . ALA A 1 82 ? -2.861 9.787 -9.504 1.00 97.69 82 ALA A N 1
ATOM 593 C CA . ALA A 1 82 ? -4.053 8.961 -9.684 1.00 97.69 82 ALA A CA 1
ATOM 594 C C . ALA A 1 82 ? -5.140 9.197 -8.613 1.00 97.69 82 ALA A C 1
ATOM 596 O O . ALA A 1 82 ? -6.180 8.546 -8.646 1.00 97.69 82 ALA A O 1
ATOM 597 N N . GLY A 1 83 ? -4.920 10.110 -7.660 1.00 97.00 83 GLY A N 1
ATOM 598 C CA . GLY A 1 83 ? -5.869 10.395 -6.579 1.00 97.00 83 GLY A CA 1
ATOM 599 C C . GLY A 1 83 ? -5.906 9.334 -5.476 1.00 97.00 83 GLY A C 1
ATOM 600 O O . GLY A 1 83 ? -6.824 9.341 -4.657 1.00 97.00 83 GLY A O 1
ATOM 601 N N . ILE A 1 84 ? -4.918 8.436 -5.430 1.00 98.19 84 ILE A N 1
ATOM 602 C CA . ILE A 1 84 ? -4.820 7.389 -4.410 1.00 98.19 84 ILE A CA 1
ATOM 603 C C . ILE A 1 84 ? -4.286 7.998 -3.115 1.00 98.19 84 ILE A C 1
ATOM 605 O O . ILE A 1 84 ? -3.256 8.677 -3.108 1.00 98.19 84 ILE A O 1
ATOM 609 N N . LYS A 1 85 ? -4.964 7.723 -1.997 1.00 97.00 85 LYS A N 1
ATOM 610 C CA . LYS A 1 85 ? -4.503 8.137 -0.666 1.00 97.00 85 LYS A CA 1
ATOM 611 C C . LYS A 1 85 ? -3.320 7.282 -0.238 1.00 97.00 85 LYS A C 1
ATOM 613 O O . LYS A 1 85 ? -3.350 6.062 -0.380 1.00 97.00 85 LYS A O 1
ATOM 618 N N . ILE A 1 86 ? -2.291 7.908 0.320 1.00 97.62 86 ILE A N 1
ATOM 619 C CA . ILE A 1 86 ? -1.050 7.221 0.688 1.00 97.62 86 ILE A CA 1
ATOM 620 C C . ILE A 1 86 ? -0.826 7.358 2.189 1.00 97.62 86 ILE A C 1
ATOM 622 O O . ILE A 1 86 ? -0.713 8.462 2.723 1.00 97.62 86 ILE A O 1
ATOM 626 N N . VAL A 1 87 ? -0.729 6.213 2.850 1.00 96.38 87 VAL A N 1
ATOM 627 C CA . VAL A 1 87 ? -0.498 6.071 4.282 1.00 96.38 87 VAL A CA 1
ATOM 628 C C . VAL A 1 87 ? 0.839 5.366 4.476 1.00 96.38 87 VAL A C 1
ATOM 630 O O . VAL A 1 87 ? 1.066 4.280 3.937 1.00 96.38 87 VAL A O 1
ATOM 633 N N . THR A 1 88 ? 1.743 5.996 5.224 1.00 95.06 88 THR A N 1
ATOM 634 C CA . THR A 1 88 ? 3.082 5.454 5.505 1.00 95.06 88 THR A CA 1
ATOM 635 C C . THR A 1 88 ? 3.300 5.251 6.996 1.00 95.06 88 THR A C 1
ATOM 637 O O . THR A 1 88 ? 2.536 5.759 7.809 1.00 95.06 88 THR A O 1
ATOM 640 N N . GLY A 1 89 ? 4.381 4.568 7.365 1.00 91.06 89 GLY A N 1
ATOM 641 C CA . GLY A 1 89 ? 4.709 4.274 8.758 1.00 91.06 89 GLY A CA 1
ATOM 642 C C . GLY A 1 89 ? 3.905 3.110 9.332 1.00 91.06 89 GLY A C 1
ATOM 643 O O . GLY A 1 89 ? 3.933 2.901 10.540 1.00 91.06 89 GLY A O 1
ATOM 644 N N . ALA A 1 90 ? 3.201 2.352 8.487 1.00 93.62 90 ALA A N 1
ATOM 645 C CA . ALA A 1 90 ? 2.469 1.175 8.923 1.00 93.62 90 ALA A CA 1
ATOM 646 C C . ALA A 1 90 ? 3.421 0.031 9.306 1.00 93.62 90 ALA A C 1
ATOM 648 O O . ALA A 1 90 ? 4.475 -0.161 8.694 1.00 93.62 90 ALA A O 1
ATOM 649 N N . PHE A 1 91 ? 3.013 -0.735 10.311 1.00 93.62 91 PHE A N 1
ATOM 650 C CA . PHE A 1 91 ? 3.708 -1.902 10.844 1.00 93.62 91 PHE A CA 1
ATOM 651 C C . PHE A 1 91 ? 2.677 -2.941 11.312 1.00 93.62 91 PHE A C 1
ATOM 653 O O . PHE A 1 91 ? 1.476 -2.672 11.295 1.00 93.62 91 PHE A O 1
ATOM 660 N N . GLY A 1 92 ? 3.152 -4.116 11.729 1.00 97.50 92 GLY A N 1
ATOM 661 C CA . GLY A 1 92 ? 2.294 -5.237 12.108 1.00 97.50 92 GLY A CA 1
ATOM 662 C C . GLY A 1 92 ? 1.817 -6.021 10.890 1.00 97.50 92 GLY A C 1
ATOM 663 O O . GLY A 1 92 ? 2.482 -6.063 9.853 1.00 97.50 92 GLY A O 1
ATOM 664 N N . THR A 1 93 ? 0.675 -6.675 11.027 1.00 98.69 93 THR A N 1
ATOM 665 C CA . THR A 1 93 ? 0.035 -7.470 9.979 1.00 98.69 93 THR A CA 1
ATOM 666 C C . THR A 1 93 ? -0.783 -6.609 9.020 1.00 98.69 93 THR A C 1
ATOM 668 O O . THR A 1 93 ? -1.202 -5.494 9.340 1.00 98.69 93 THR A O 1
ATOM 671 N N . VAL A 1 94 ? -1.075 -7.147 7.834 1.00 98.56 94 VAL A N 1
ATOM 672 C CA . VAL A 1 94 ? -2.000 -6.518 6.879 1.00 98.56 94 VAL A CA 1
ATOM 673 C C . VAL A 1 94 ? -3.363 -6.239 7.523 1.00 98.56 94 VAL A C 1
ATOM 675 O O . VAL A 1 94 ? -3.928 -5.165 7.320 1.00 98.56 94 VAL A O 1
ATOM 678 N N . ARG A 1 95 ? -3.882 -7.181 8.319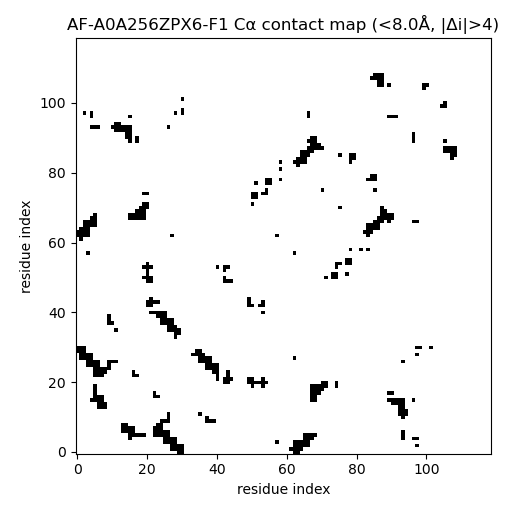 1.00 98.44 95 ARG A N 1
ATOM 679 C CA . ARG A 1 95 ? -5.142 -7.025 9.057 1.00 98.44 95 ARG A CA 1
ATOM 680 C C . ARG A 1 95 ? -5.098 -5.831 10.005 1.00 98.44 95 ARG A C 1
ATOM 682 O O . ARG A 1 95 ? -5.967 -4.967 9.917 1.00 98.44 95 ARG A O 1
ATOM 689 N N . GLU A 1 96 ? -4.078 -5.767 10.856 1.00 97.62 96 GLU A N 1
ATOM 690 C CA . GLU A 1 96 ? -3.905 -4.677 11.824 1.00 97.62 96 GLU A CA 1
ATOM 691 C C . GLU A 1 96 ? -3.780 -3.322 11.119 1.00 97.62 96 GLU A C 1
ATOM 693 O O . GLU A 1 96 ? -4.403 -2.350 11.536 1.00 97.62 96 GLU A O 1
ATOM 698 N N . ALA A 1 97 ? -3.055 -3.258 9.999 1.00 97.62 97 ALA A N 1
ATOM 699 C CA . ALA A 1 97 ? -2.917 -2.036 9.213 1.00 97.62 97 ALA A CA 1
ATOM 700 C C . ALA A 1 97 ? -4.263 -1.544 8.639 1.00 97.62 97 ALA A C 1
ATOM 702 O O . ALA A 1 97 ? -4.565 -0.349 8.687 1.00 97.62 97 ALA A O 1
ATOM 703 N N . VAL A 1 98 ? -5.100 -2.455 8.127 1.00 97.44 98 VAL A N 1
ATOM 704 C CA . VAL A 1 98 ? -6.452 -2.127 7.639 1.00 97.44 98 VAL A CA 1
ATOM 705 C C . VAL A 1 98 ? -7.356 -1.665 8.785 1.00 97.44 98 VAL A C 1
ATOM 707 O O . VAL A 1 98 ? -8.097 -0.692 8.639 1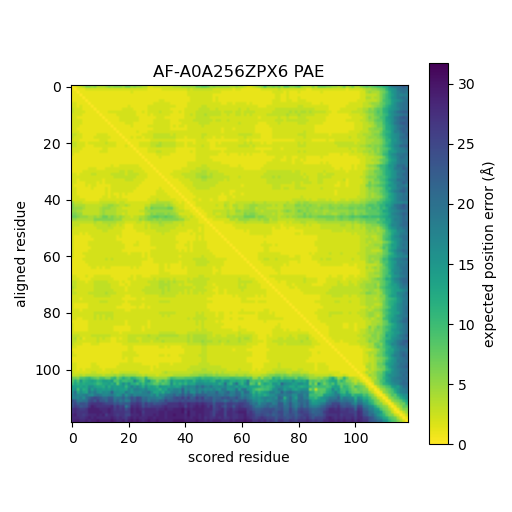.00 97.44 98 VAL A O 1
ATOM 710 N N . GLU A 1 99 ? -7.297 -2.329 9.937 1.00 95.88 99 GLU A N 1
ATOM 711 C CA . GLU A 1 99 ? -8.092 -1.971 11.114 1.00 95.88 99 GLU A CA 1
ATOM 712 C C . GLU A 1 99 ? -7.684 -0.611 11.695 1.00 95.88 99 GLU A C 1
ATOM 714 O O . GLU A 1 99 ? -8.556 0.217 11.968 1.00 95.88 99 GLU A O 1
ATOM 719 N N . ALA A 1 100 ? -6.382 -0.333 11.794 1.00 93.50 100 ALA A N 1
ATOM 720 C CA . ALA A 1 100 ? -5.855 0.960 12.223 1.00 93.50 100 ALA A CA 1
ATOM 721 C C . ALA A 1 100 ? -6.291 2.091 11.276 1.00 93.50 100 ALA A C 1
ATOM 723 O O . ALA A 1 100 ? -6.684 3.170 11.728 1.00 93.50 100 ALA A O 1
ATOM 724 N N . TYR A 1 101 ? -6.313 1.835 9.962 1.00 93.81 101 TYR A N 1
ATOM 725 C CA . TYR A 1 101 ? -6.846 2.790 8.990 1.00 93.81 101 TYR A CA 1
ATOM 726 C C . TYR A 1 101 ? -8.330 3.094 9.226 1.00 93.81 101 TYR A C 1
ATOM 728 O O . TYR A 1 101 ? -8.726 4.260 9.259 1.00 93.81 101 TYR A O 1
ATOM 736 N N . LYS A 1 102 ? -9.161 2.063 9.442 1.00 91.06 102 LYS A N 1
ATOM 737 C CA . LYS A 1 102 ? -10.600 2.233 9.725 1.00 91.06 102 LYS A CA 1
ATOM 738 C C . LYS A 1 102 ? -10.854 3.051 10.989 1.00 91.06 102 LYS A C 1
ATOM 740 O O . LYS A 1 102 ? -11.827 3.796 11.045 1.00 91.06 102 LYS A O 1
ATOM 745 N N . GLN A 1 103 ? -9.981 2.917 11.983 1.00 89.00 103 GLN A N 1
ATOM 746 C CA . GLN A 1 103 ? -10.046 3.655 13.245 1.00 89.00 103 GLN A CA 1
ATOM 747 C C . GLN A 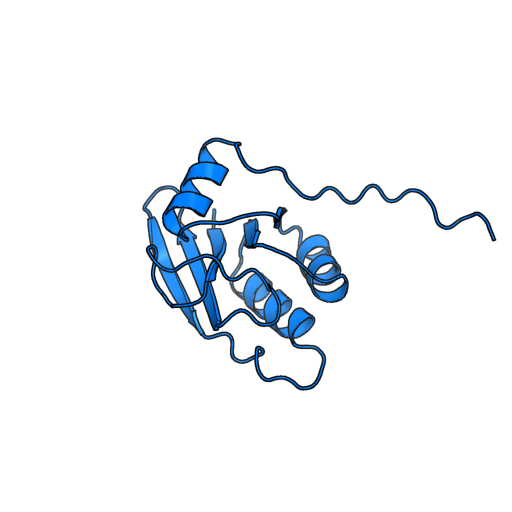1 103 ? -9.445 5.068 13.152 1.00 89.00 103 GLN A C 1
ATOM 749 O O . GLN A 1 103 ? -9.379 5.755 14.167 1.00 89.00 103 GLN A O 1
ATOM 754 N N . GLN A 1 104 ? -9.016 5.511 11.960 1.00 82.00 104 GLN A N 1
ATOM 755 C CA . GLN A 1 104 ? -8.352 6.803 11.732 1.00 82.00 104 GLN A CA 1
ATOM 756 C C . GLN A 1 104 ? -7.076 6.987 12.574 1.00 82.00 104 GLN A C 1
ATOM 758 O O . GLN A 1 104 ? -6.702 8.104 12.909 1.00 82.00 104 GLN A O 1
ATOM 763 N N . GLN A 1 105 ? -6.397 5.888 12.912 1.00 75.69 105 GLN A N 1
ATOM 764 C CA . GLN A 1 105 ? -5.160 5.896 13.705 1.00 75.69 105 GLN A CA 1
ATOM 765 C C . GLN A 1 105 ? -3.898 6.029 12.846 1.00 75.69 105 GLN A C 1
ATOM 767 O O . GLN A 1 105 ? -2.793 6.114 13.377 1.00 75.69 105 GLN A O 1
ATOM 772 N N . LEU A 1 106 ? -4.049 6.017 11.520 1.00 71.00 106 LEU A N 1
ATOM 773 C CA . LEU A 1 106 ? -2.949 6.195 10.584 1.00 71.00 106 LEU A CA 1
ATOM 774 C C . LEU A 1 106 ? -3.024 7.574 9.927 1.00 71.00 106 LEU A C 1
ATOM 776 O O . LEU A 1 106 ? -4.058 7.959 9.380 1.00 71.00 106 LEU A O 1
ATOM 780 N N . GLU A 1 107 ? -1.899 8.286 9.945 1.00 68.94 107 GLU A N 1
ATOM 781 C CA . GLU A 1 107 ? -1.764 9.609 9.339 1.00 68.94 107 GLU A CA 1
ATOM 782 C C . GLU A 1 107 ? -1.524 9.509 7.825 1.00 68.94 107 GLU A C 1
ATOM 784 O O . GLU A 1 107 ? -0.667 8.763 7.339 1.00 68.94 107 GLU A O 1
ATOM 789 N N . GLU A 1 108 ? -2.279 10.296 7.062 1.00 71.25 108 GLU A N 1
ATOM 790 C CA . GLU A 1 108 ? -2.096 10.438 5.618 1.00 71.25 108 GLU A CA 1
ATOM 791 C C . GLU A 1 108 ? -0.844 11.276 5.321 1.00 71.25 108 GLU A C 1
ATOM 793 O O . GLU A 1 108 ? -0.662 12.370 5.864 1.00 71.25 108 GLU A O 1
ATOM 798 N N . VAL A 1 109 ? 0.001 10.826 4.387 1.00 65.69 109 VAL A N 1
ATOM 799 C CA . VAL A 1 109 ? 1.158 11.621 3.956 1.00 65.69 109 VAL A CA 1
ATOM 800 C C . VAL A 1 109 ? 0.710 12.757 3.046 1.00 65.69 109 VAL A C 1
ATOM 802 O O . VAL A 1 109 ? 0.674 12.646 1.817 1.00 65.69 109 VAL A O 1
ATOM 805 N N . LYS A 1 110 ? 0.447 13.912 3.654 1.00 51.56 110 LYS A N 1
ATOM 806 C CA . LYS A 1 110 ? 0.299 15.179 2.936 1.00 51.56 110 LYS A CA 1
ATOM 807 C C . LYS A 1 110 ? 1.672 15.814 2.774 1.00 51.56 110 LYS A C 1
ATOM 809 O O . LYS A 1 110 ? 2.160 16.497 3.675 1.00 51.56 110 LYS A O 1
ATOM 814 N N . ARG A 1 111 ? 2.316 15.633 1.618 1.00 52.50 111 ARG A N 1
ATOM 815 C CA . ARG A 1 111 ? 3.509 16.425 1.305 1.00 52.50 111 ARG A CA 1
ATOM 816 C C . ARG A 1 111 ? 3.070 17.881 1.127 1.00 52.50 111 ARG A C 1
ATOM 818 O O . ARG A 1 111 ? 2.478 18.231 0.110 1.00 52.50 111 ARG A O 1
ATOM 825 N N . ARG A 1 112 ? 3.349 18.746 2.110 1.00 46.97 112 ARG A N 1
ATOM 826 C CA . ARG A 1 112 ? 3.292 20.202 1.906 1.00 46.97 112 ARG A CA 1
ATOM 827 C C . ARG A 1 112 ? 4.308 20.551 0.819 1.00 46.97 112 ARG A C 1
ATOM 829 O O . ARG A 1 112 ? 5.509 20.422 1.029 1.00 46.97 112 ARG A O 1
ATOM 836 N N . LEU A 1 113 ? 3.834 20.984 -0.345 1.00 45.94 113 LEU A N 1
ATOM 837 C CA . LEU A 1 113 ? 4.670 21.667 -1.330 1.00 45.94 113 LEU A CA 1
ATOM 838 C C . LEU A 1 113 ? 4.945 23.100 -0.837 1.00 45.94 113 LEU A C 1
ATOM 840 O O . LEU A 1 113 ? 4.213 24.025 -1.166 1.00 45.94 113 LEU A O 1
ATOM 844 N N . LYS A 1 114 ? 5.981 23.256 -0.012 1.00 45.94 114 LYS A N 1
ATOM 845 C CA . LYS A 1 114 ? 6.725 24.491 0.315 1.00 45.94 114 LYS A CA 1
ATOM 846 C C . LYS A 1 114 ? 8.108 23.996 0.772 1.00 45.94 114 LYS A C 1
ATOM 848 O O . LYS A 1 114 ? 8.131 23.123 1.626 1.00 45.94 114 LYS A O 1
ATOM 853 N N . GLU A 1 115 ? 9.278 24.346 0.248 1.00 49.94 115 GLU A N 1
ATOM 854 C CA . GLU A 1 115 ? 9.776 25.413 -0.617 1.00 49.94 115 GLU A CA 1
ATOM 855 C C . GLU A 1 115 ? 10.994 24.864 -1.398 1.00 49.94 115 GLU A C 1
ATOM 857 O O . GLU A 1 115 ? 11.871 24.236 -0.817 1.00 49.94 115 GLU A O 1
ATOM 862 N N . LEU A 1 116 ? 11.055 25.098 -2.712 1.00 47.69 116 LEU A N 1
ATOM 863 C CA . LEU A 1 116 ? 12.296 25.128 -3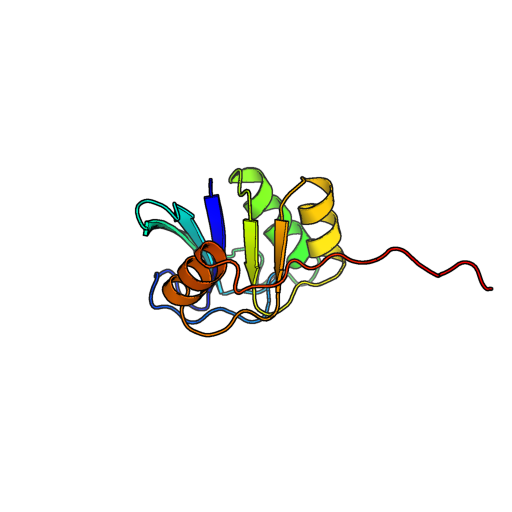.511 1.00 47.69 116 LEU A CA 1
ATOM 864 C C . LEU A 1 116 ? 12.166 26.289 -4.511 1.00 47.69 116 LEU A C 1
ATOM 866 O O . LEU A 1 116 ? 12.199 26.132 -5.729 1.00 47.69 116 LEU A O 1
ATOM 870 N N . ARG A 1 117 ? 11.905 27.472 -3.952 1.00 48.09 117 ARG A N 1
ATOM 871 C CA . ARG A 1 117 ? 12.121 28.767 -4.601 1.00 48.09 117 ARG A CA 1
ATOM 872 C C . ARG A 1 117 ? 12.909 29.656 -3.646 1.00 48.09 117 ARG A C 1
ATOM 874 O O . ARG A 1 117 ? 12.440 30.722 -3.290 1.00 48.09 117 ARG A O 1
ATOM 881 N N . GLU A 1 118 ? 14.072 29.182 -3.222 1.00 55.84 118 GLU A N 1
ATOM 882 C CA . GLU A 1 118 ? 15.199 30.050 -2.885 1.00 55.84 118 GLU A CA 1
ATOM 883 C C . GLU A 1 118 ? 16.454 29.365 -3.432 1.00 55.84 118 GLU A C 1
ATOM 885 O O . GLU A 1 118 ? 16.741 28.211 -3.108 1.00 55.84 118 GLU A O 1
ATOM 890 N N . GLY A 1 119 ? 17.093 30.061 -4.367 1.00 44.59 119 GLY A N 1
ATOM 891 C CA . GLY A 1 119 ? 18.128 29.602 -5.283 1.00 44.59 119 GLY A CA 1
ATOM 892 C C . GLY A 1 119 ? 18.102 30.501 -6.504 1.00 44.59 119 GLY A C 1
ATOM 893 O O . GLY A 1 119 ? 17.434 30.110 -7.485 1.00 44.59 119 GLY A O 1
#

Mean predicted aligned error: 5.22 Å

Foldseek 3Di:
DKEWFQFQDQDQQGKGAQEQLQGQWIWIADLVPRDTGIDGQPLNPPPDCSLVSSLVVCLVVVHQEYEHQDHDPNNCVSCVVSNHWYFHNDTGGNNVRSVCVVVVVTDTDDPPPDDDPDD

Secondary structure (DSSP, 8-state):
--EEEEESSSSTTSBBPSBSTT-SEEEEE-TTT--EEEEE-TTTT-SS-HHHHHHHHHHHTT-SEEE-SB--HHHHHHHHHTT-EEE-S--SBHHHHHHHHHTT-S-B-----------

Solvent-accessible surface area (backbone atoms only — not comparable to full-atom values): 6346 Å² total; per-residue (Å²): 121,33,38,31,28,22,10,66,38,73,50,56,80,23,44,41,17,53,39,49,33,55,16,50,12,39,35,38,28,30,84,90,77,69,51,67,51,58,42,74,40,84,32,40,80,46,93,68,63,17,28,46,53,41,30,48,55,45,54,76,69,64,44,47,30,40,42,20,24,36,74,55,72,63,22,46,51,54,32,49,76,72,68,29,44,48,32,51,72,49,58,60,26,38,47,55,41,53,52,37,48,76,69,65,72,58,62,68,69,74,80,72,92,75,84,90,87,80,132